Protein AF-A0A7T1MIA7-F1 (afdb_monomer)

Sequence (70 aa):
MASSSPRCEIRQLAVYVYPGGIKTHDAERHVVFYGRRGVPVKKPRFIPAQLAHQLARKLQARRLGTVAVL

Structure (mmCIF, N/CA/C/O backbone):
data_AF-A0A7T1MIA7-F1
#
_entry.id   AF-A0A7T1MIA7-F1
#
loop_
_atom_site.group_PDB
_atom_site.id
_atom_site.type_symbol
_atom_site.label_atom_id
_atom_site.label_alt_id
_atom_site.label_comp_id
_atom_site.label_asym_id
_atom_site.label_entity_id
_atom_site.label_seq_id
_atom_site.pdbx_PDB_ins_code
_atom_site.Cartn_x
_atom_site.Cartn_y
_atom_site.Cartn_z
_atom_site.occupancy
_atom_site.B_iso_or_equiv
_atom_site.auth_seq_id
_atom_site.auth_c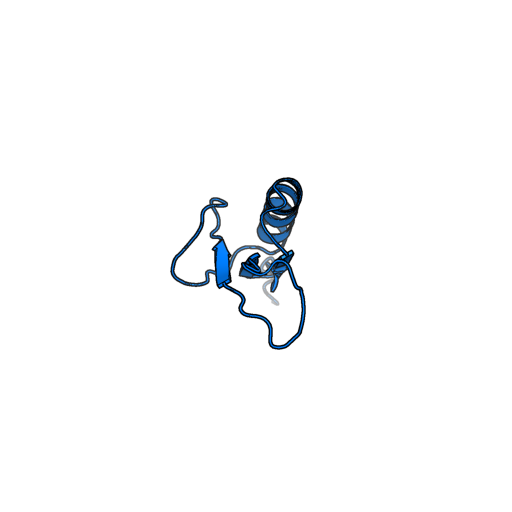omp_id
_atom_site.auth_asym_id
_atom_site.auth_atom_id
_atom_site.pdbx_PDB_model_num
ATOM 1 N N . MET A 1 1 ? -25.186 -9.120 29.656 1.00 38.88 1 MET A N 1
ATOM 2 C CA . MET A 1 1 ? -25.347 -8.071 28.625 1.00 38.88 1 MET A CA 1
ATOM 3 C C . MET A 1 1 ? -24.141 -8.114 27.703 1.00 38.88 1 MET A C 1
ATOM 5 O O . MET A 1 1 ? -23.029 -7.984 28.196 1.00 38.88 1 MET A O 1
ATOM 9 N N . ALA A 1 2 ? -24.328 -8.364 26.406 1.00 52.19 2 ALA A N 1
ATOM 10 C CA . ALA A 1 2 ? -23.224 -8.341 25.450 1.00 52.19 2 ALA A CA 1
ATOM 11 C C . ALA A 1 2 ? -22.798 -6.884 25.215 1.00 52.19 2 ALA A C 1
ATOM 13 O O . ALA A 1 2 ? -23.585 -6.078 24.725 1.00 52.19 2 ALA A O 1
ATOM 14 N N . SER A 1 3 ? -21.572 -6.530 25.596 1.00 53.00 3 SER A N 1
ATOM 15 C CA . SER A 1 3 ? -21.000 -5.224 25.279 1.00 53.00 3 SER A CA 1
ATOM 16 C C . SER A 1 3 ? -20.835 -5.110 23.760 1.00 53.00 3 SER A C 1
A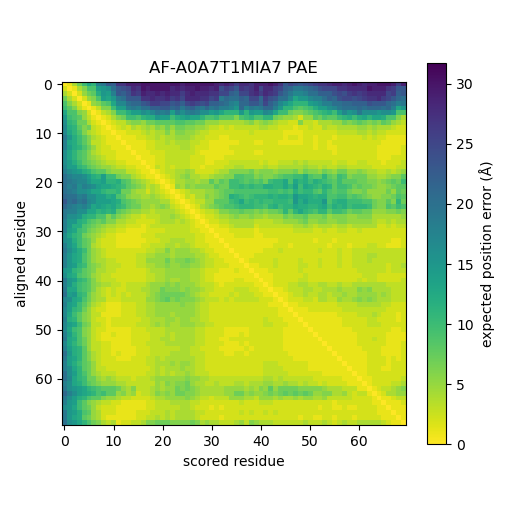TOM 18 O O . SER A 1 3 ? -19.942 -5.733 23.179 1.00 53.00 3 SER A O 1
ATOM 20 N N . SER A 1 4 ? -21.689 -4.323 23.104 1.00 61.75 4 SER A N 1
ATOM 21 C CA . SER A 1 4 ? -21.514 -3.924 21.704 1.00 61.75 4 SER A CA 1
ATOM 22 C C . SER A 1 4 ? -20.428 -2.849 21.617 1.00 61.75 4 SER A C 1
ATOM 24 O O . SER A 1 4 ? -20.702 -1.678 21.356 1.00 61.75 4 SER A O 1
ATOM 26 N N . SER A 1 5 ? -19.179 -3.229 21.879 1.00 62.00 5 SER A N 1
ATOM 27 C CA . SER A 1 5 ? -18.041 -2.359 21.588 1.00 62.00 5 SER A CA 1
ATOM 28 C C . SER A 1 5 ? -17.909 -2.241 20.068 1.00 62.00 5 SER A C 1
ATOM 30 O O . SER A 1 5 ? -17.925 -3.278 19.394 1.00 62.00 5 SER A O 1
ATOM 32 N N . PRO A 1 6 ? -17.771 -1.032 19.496 1.00 65.50 6 PRO A N 1
ATOM 33 C CA . PRO A 1 6 ? -17.575 -0.882 18.060 1.00 65.50 6 PRO A CA 1
ATOM 34 C C . PRO A 1 6 ? -16.315 -1.649 17.644 1.00 65.50 6 PRO A C 1
ATOM 36 O O . PRO A 1 6 ? -15.196 -1.310 18.035 1.00 65.50 6 PRO A O 1
ATOM 39 N N . ARG A 1 7 ? -16.500 -2.733 16.883 1.00 72.06 7 ARG A N 1
ATOM 40 C CA . ARG A 1 7 ? -15.397 -3.535 16.350 1.00 72.06 7 ARG A CA 1
ATOM 41 C C . ARG A 1 7 ? -14.782 -2.775 15.182 1.00 72.06 7 ARG A C 1
ATOM 43 O O . ARG A 1 7 ? -15.384 -2.641 14.124 1.00 72.06 7 ARG A O 1
ATOM 50 N N . CYS A 1 8 ? -13.585 -2.250 15.400 1.00 78.81 8 CYS A N 1
ATOM 51 C CA . CYS A 1 8 ? -12.761 -1.645 14.364 1.00 78.81 8 CYS A CA 1
ATOM 52 C C . CYS A 1 8 ? -11.903 -2.744 13.729 1.00 78.81 8 CYS A C 1
ATOM 54 O O . CYS A 1 8 ? -11.033 -3.302 14.399 1.00 78.81 8 CYS A O 1
ATOM 56 N N . GLU A 1 9 ? -12.132 -3.058 12.451 1.00 90.38 9 GLU A N 1
ATOM 57 C CA . GLU A 1 9 ? -11.179 -3.877 11.701 1.00 90.38 9 GLU A CA 1
ATOM 58 C C . GLU A 1 9 ? -9.833 -3.153 11.625 1.00 90.38 9 GLU A C 1
ATOM 60 O O . GLU A 1 9 ? -9.768 -1.967 11.288 1.00 90.38 9 GLU A O 1
ATOM 65 N N . ILE A 1 10 ? -8.752 -3.866 11.928 1.00 93.50 10 ILE A N 1
ATOM 66 C CA . ILE A 1 10 ? -7.388 -3.349 11.846 1.00 93.50 10 ILE A CA 1
ATOM 67 C C . ILE A 1 10 ? -6.645 -4.027 10.700 1.00 93.50 10 ILE A C 1
ATOM 69 O O . ILE A 1 10 ? -6.767 -5.229 10.489 1.00 93.50 10 ILE A O 1
ATOM 73 N N . ARG A 1 11 ? -5.878 -3.236 9.957 1.00 95.69 11 ARG A N 1
ATOM 74 C CA . ARG A 1 11 ? -5.117 -3.654 8.777 1.00 95.69 11 ARG A CA 1
ATOM 75 C C . ARG A 1 11 ? -3.712 -3.071 8.818 1.00 95.69 11 ARG A C 1
ATOM 77 O O . ARG A 1 11 ? -3.451 -2.118 9.559 1.00 95.69 11 ARG A O 1
ATOM 84 N N . GLN A 1 12 ? -2.810 -3.607 8.011 1.00 96.50 12 GLN A N 1
ATOM 85 C CA . GLN A 1 12 ? -1.523 -2.986 7.706 1.00 96.50 12 GLN A CA 1
ATOM 86 C C . GLN A 1 12 ? -1.570 -2.363 6.312 1.00 96.50 12 GLN A C 1
ATOM 88 O O . GLN A 1 12 ? -2.291 -2.820 5.431 1.00 96.50 12 GLN A O 1
ATOM 93 N N . LEU A 1 13 ? -0.791 -1.305 6.105 1.00 96.94 13 LEU A N 1
ATOM 94 C CA . LEU A 1 13 ? -0.646 -0.667 4.801 1.00 96.94 13 LEU A CA 1
ATOM 95 C C . LEU A 1 13 ? 0.796 -0.812 4.331 1.00 96.94 13 LEU A C 1
ATOM 97 O O . LEU A 1 13 ? 1.719 -0.380 5.028 1.00 96.94 13 LEU A O 1
ATOM 101 N N . ALA A 1 14 ? 0.977 -1.395 3.151 1.00 96.81 14 ALA A N 1
ATOM 102 C CA . ALA A 1 14 ? 2.279 -1.623 2.544 1.00 96.81 14 ALA A CA 1
ATOM 103 C C . ALA A 1 14 ? 2.309 -1.159 1.084 1.00 96.81 14 ALA A C 1
ATOM 105 O O . ALA A 1 14 ? 1.300 -1.177 0.378 1.00 96.81 14 ALA A O 1
ATOM 106 N N . VAL A 1 15 ? 3.491 -0.757 0.628 1.00 96.06 15 VAL A N 1
ATOM 107 C CA . VAL A 1 15 ? 3.797 -0.527 -0.782 1.00 96.06 15 VAL A CA 1
ATOM 108 C C . VAL A 1 15 ? 4.949 -1.441 -1.166 1.00 96.06 15 VAL A C 1
ATOM 110 O O . VAL A 1 15 ? 6.022 -1.380 -0.567 1.00 96.06 15 VAL A O 1
ATOM 113 N N . TYR A 1 16 ? 4.709 -2.286 -2.161 1.00 94.25 16 TYR A N 1
ATOM 114 C CA . TYR A 1 16 ? 5.722 -3.118 -2.792 1.00 94.25 16 TYR A CA 1
ATOM 115 C C . TYR A 1 16 ? 6.359 -2.337 -3.938 1.00 94.25 16 TYR A C 1
ATOM 117 O O . TYR A 1 16 ? 5.687 -2.000 -4.918 1.00 94.25 16 TYR A O 1
ATOM 125 N N . VAL A 1 17 ? 7.644 -2.036 -3.795 1.00 92.75 17 VAL A N 1
ATOM 126 C CA . VAL A 1 17 ? 8.462 -1.357 -4.802 1.00 92.75 17 VAL A CA 1
ATOM 127 C C . VAL A 1 17 ? 9.289 -2.411 -5.529 1.00 92.75 17 VAL A C 1
ATOM 129 O O . VAL A 1 17 ? 9.906 -3.252 -4.878 1.00 92.75 17 VAL A O 1
ATOM 132 N N . TYR A 1 18 ? 9.289 -2.362 -6.861 1.00 91.12 18 TYR A N 1
ATOM 133 C CA . TYR A 1 18 ? 9.967 -3.322 -7.737 1.00 91.12 18 TYR A CA 1
ATOM 134 C C . TYR A 1 18 ? 11.083 -2.586 -8.490 1.00 91.12 18 TYR A C 1
ATOM 136 O O . TYR A 1 18 ? 10.781 -1.930 -9.490 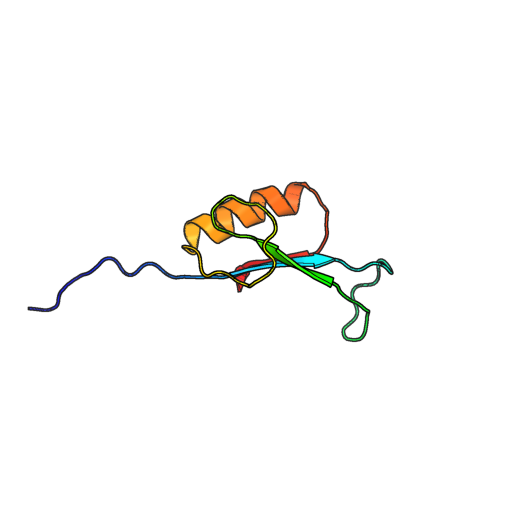1.00 91.12 18 TYR A O 1
ATOM 144 N N . PRO A 1 19 ? 12.346 -2.639 -8.026 1.00 87.00 19 PRO A N 1
ATOM 145 C CA . PRO A 1 19 ? 13.446 -1.880 -8.629 1.00 87.00 19 PRO A CA 1
ATOM 146 C C . PRO A 1 19 ? 13.674 -2.234 -10.100 1.00 87.00 19 PRO A C 1
ATOM 148 O O . PRO A 1 19 ? 13.885 -1.351 -10.924 1.00 87.00 19 PRO A O 1
ATOM 151 N N . GLY A 1 20 ? 13.546 -3.519 -10.443 1.00 84.38 20 GLY A N 1
ATOM 152 C CA . GLY A 1 20 ? 13.668 -4.004 -11.819 1.00 84.38 20 GLY A CA 1
ATOM 153 C C . GLY A 1 20 ? 12.439 -3.752 -12.697 1.00 84.38 20 GLY A C 1
ATOM 154 O O . GLY A 1 20 ? 12.410 -4.215 -13.830 1.00 84.38 20 GLY A O 1
ATOM 155 N N . GLY A 1 21 ? 11.385 -3.101 -12.187 1.00 81.69 21 GLY A N 1
ATOM 156 C CA . GLY A 1 21 ? 10.144 -2.823 -12.926 1.00 81.69 21 GLY A CA 1
ATOM 157 C C . GLY A 1 21 ? 9.274 -4.049 -13.244 1.00 81.69 21 GLY A C 1
ATOM 158 O O . GLY A 1 21 ? 8.131 -3.896 -13.675 1.00 81.69 21 GLY A O 1
ATOM 159 N N . ILE A 1 22 ? 9.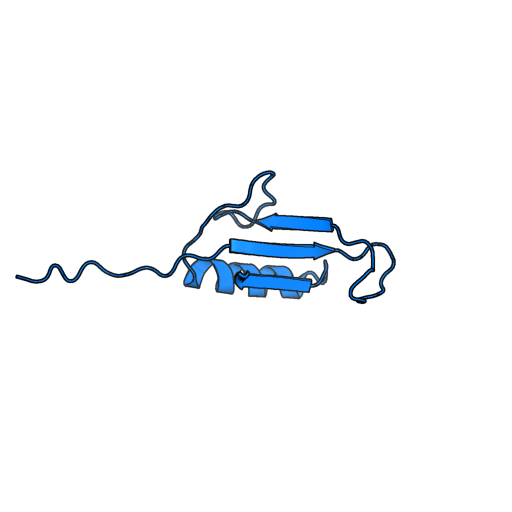774 -5.259 -12.993 1.00 82.38 22 ILE A N 1
ATOM 160 C CA . ILE A 1 22 ? 9.095 -6.522 -13.278 1.00 82.38 22 ILE A CA 1
ATOM 161 C C . ILE A 1 22 ? 8.362 -7.009 -12.026 1.00 82.38 22 ILE A C 1
ATOM 163 O O . ILE A 1 22 ? 8.938 -7.131 -10.946 1.00 82.38 22 ILE A O 1
ATOM 167 N N . LYS A 1 23 ? 7.072 -7.318 -12.184 1.00 80.56 23 LYS A N 1
ATOM 168 C CA . LYS A 1 23 ? 6.223 -7.895 -11.134 1.00 80.56 23 LYS A CA 1
ATOM 169 C C . LYS A 1 23 ? 6.099 -9.405 -11.329 1.00 80.56 23 LYS A C 1
ATOM 171 O O . LYS A 1 23 ? 5.072 -9.885 -11.798 1.00 80.56 23 LYS A O 1
ATOM 176 N N . THR A 1 24 ? 7.141 -10.148 -10.984 1.00 81.19 24 THR A N 1
ATOM 177 C CA . THR A 1 24 ? 7.113 -11.619 -10.936 1.00 81.19 24 THR A CA 1
ATOM 178 C C . THR A 1 24 ? 7.271 -12.109 -9.502 1.00 81.19 24 THR A C 1
ATOM 180 O O . THR A 1 24 ? 7.647 -11.344 -8.614 1.00 81.19 24 THR A O 1
ATOM 183 N N . HIS A 1 25 ? 6.920 -13.373 -9.259 1.00 75.81 25 HIS A N 1
ATOM 184 C CA . HIS A 1 25 ? 6.941 -13.963 -7.920 1.00 75.81 25 HIS A CA 1
ATOM 185 C C . HIS A 1 25 ? 8.333 -13.890 -7.266 1.00 75.81 25 HIS A C 1
ATOM 187 O O . HIS A 1 25 ? 8.436 -13.517 -6.100 1.00 75.81 25 HIS A O 1
ATOM 193 N N . ASP A 1 26 ? 9.382 -14.149 -8.050 1.00 83.12 26 ASP A N 1
ATOM 194 C CA . ASP A 1 26 ? 10.772 -14.206 -7.576 1.00 83.12 26 ASP A CA 1
ATOM 195 C C . ASP A 1 26 ? 11.553 -12.904 -7.819 1.00 83.12 26 ASP A C 1
ATOM 197 O O . ASP A 1 26 ? 12.755 -12.838 -7.568 1.00 83.12 26 ASP A O 1
ATOM 201 N N . ALA A 1 27 ? 10.890 -11.852 -8.314 1.00 84.81 27 ALA A N 1
ATOM 202 C CA . ALA A 1 27 ? 11.533 -10.556 -8.484 1.00 84.81 27 ALA A CA 1
ATOM 203 C C . ALA A 1 27 ? 11.849 -9.918 -7.128 1.00 84.81 27 ALA A C 1
ATOM 205 O O . ALA A 1 27 ? 11.039 -9.943 -6.193 1.00 84.81 27 ALA A O 1
ATOM 206 N N . GLU A 1 28 ? 13.009 -9.266 -7.057 1.00 88.25 28 GLU A N 1
ATOM 207 C CA . GLU A 1 28 ? 13.370 -8.446 -5.910 1.00 88.25 28 GLU A CA 1
ATOM 208 C C . GLU A 1 28 ? 12.292 -7.382 -5.663 1.00 88.25 28 GLU A C 1
ATOM 210 O O . GLU A 1 28 ? 11.878 -6.643 -6.564 1.00 88.25 28 GLU A O 1
ATOM 215 N N . ARG A 1 29 ? 11.830 -7.307 -4.413 1.00 90.75 29 ARG A N 1
ATOM 216 C CA . ARG A 1 29 ? 10.865 -6.303 -3.974 1.00 90.75 29 ARG A CA 1
ATOM 217 C C . ARG A 1 29 ? 11.267 -5.721 -2.634 1.00 90.75 29 ARG A C 1
ATOM 219 O O . ARG A 1 29 ? 11.581 -6.446 -1.690 1.00 90.75 29 ARG A O 1
ATOM 226 N N . HIS A 1 30 ? 11.142 -4.409 -2.518 1.00 92.44 30 HIS A N 1
ATOM 227 C CA . HIS A 1 30 ? 11.227 -3.731 -1.234 1.00 92.44 30 HIS A CA 1
ATOM 228 C C . HIS A 1 30 ? 9.821 -3.481 -0.700 1.00 92.44 30 HIS A C 1
ATOM 230 O O . HIS A 1 30 ? 8.944 -2.996 -1.417 1.00 92.44 30 HIS A O 1
ATOM 236 N N . VAL A 1 31 ? 9.602 -3.812 0.571 1.00 94.69 31 VAL A N 1
ATOM 237 C CA . VAL A 1 31 ? 8.325 -3.573 1.248 1.00 94.69 31 VAL A CA 1
ATOM 238 C C . VAL A 1 31 ? 8.455 -2.333 2.116 1.00 94.69 31 VAL A C 1
ATOM 240 O O . VAL A 1 31 ? 9.239 -2.309 3.063 1.00 94.69 31 VAL A O 1
ATOM 243 N N . VAL A 1 32 ? 7.663 -1.307 1.813 1.00 95.75 32 VAL A N 1
ATOM 244 C CA . VAL A 1 32 ? 7.586 -0.083 2.613 1.00 95.75 32 VAL A CA 1
ATOM 245 C C . VAL A 1 32 ? 6.258 -0.063 3.354 1.00 95.75 32 VAL A C 1
ATOM 247 O O . VAL A 1 32 ? 5.196 0.036 2.742 1.00 95.75 32 VAL A O 1
ATOM 250 N N . PHE A 1 33 ? 6.307 -0.140 4.681 1.00 97.25 33 PHE A N 1
ATOM 251 C CA . PHE A 1 33 ? 5.114 -0.039 5.520 1.00 97.25 33 PHE A CA 1
ATOM 252 C C . PHE A 1 33 ? 4.761 1.417 5.802 1.00 97.25 33 PHE A C 1
ATOM 254 O O . PHE A 1 33 ? 5.644 2.261 5.946 1.00 97.25 33 PHE A O 1
ATOM 261 N N . TYR A 1 34 ? 3.468 1.703 5.943 1.00 96.06 34 TYR A N 1
ATOM 262 C CA . TYR A 1 34 ? 2.951 3.036 6.241 1.00 96.06 34 TYR A CA 1
ATOM 263 C C . TYR A 1 34 ? 2.161 3.052 7.549 1.00 96.06 34 TYR A C 1
ATOM 265 O O . TYR A 1 34 ? 1.355 2.168 7.835 1.00 96.06 34 TYR A O 1
ATOM 273 N N . GLY A 1 35 ? 2.402 4.081 8.364 1.00 95.38 35 GLY A N 1
ATOM 274 C CA . GLY A 1 35 ? 1.700 4.283 9.632 1.00 95.38 35 GLY A CA 1
ATOM 275 C C . GLY A 1 35 ? 0.424 5.122 9.501 1.00 95.38 35 GLY A C 1
ATOM 276 O O . GLY A 1 35 ? 0.067 5.598 8.427 1.00 95.38 35 GLY A O 1
ATOM 277 N N . ARG A 1 36 ? -0.221 5.405 10.644 1.00 94.38 36 ARG A N 1
ATOM 278 C CA . ARG A 1 36 ? -1.466 6.206 10.728 1.00 94.38 36 ARG A CA 1
ATOM 279 C C . ARG A 1 36 ? -1.360 7.600 10.100 1.00 94.38 36 ARG A C 1
ATOM 281 O O . ARG A 1 36 ? -2.356 8.133 9.635 1.00 94.38 36 ARG A O 1
ATOM 288 N N . ARG A 1 37 ? -0.159 8.187 10.087 1.00 93.50 37 ARG A N 1
ATOM 289 C CA . ARG A 1 37 ? 0.107 9.512 9.500 1.00 93.50 37 ARG A CA 1
ATOM 290 C C . ARG A 1 37 ? 0.334 9.475 7.981 1.00 93.50 37 ARG A C 1
ATOM 292 O O . ARG A 1 37 ? 0.634 10.508 7.401 1.00 93.50 37 ARG A O 1
ATOM 299 N N . GLY A 1 38 ? 0.253 8.306 7.337 1.00 91.06 38 GLY A N 1
ATOM 300 C CA . GLY A 1 38 ? 0.550 8.172 5.906 1.00 91.06 38 GLY A CA 1
ATOM 301 C C . GLY A 1 38 ? 2.032 8.341 5.560 1.00 91.06 38 GLY A C 1
ATOM 302 O O . GLY A 1 38 ? 2.363 8.600 4.406 1.00 91.06 38 GLY A O 1
ATOM 303 N N . VAL A 1 39 ? 2.921 8.178 6.542 1.00 94.56 39 VAL A N 1
ATOM 304 C CA . VAL A 1 39 ? 4.380 8.231 6.366 1.00 94.56 39 VAL A CA 1
ATOM 305 C C . VAL A 1 39 ? 4.993 6.830 6.447 1.00 94.56 39 VAL A C 1
ATOM 307 O O . VAL A 1 39 ? 4.446 5.988 7.176 1.00 9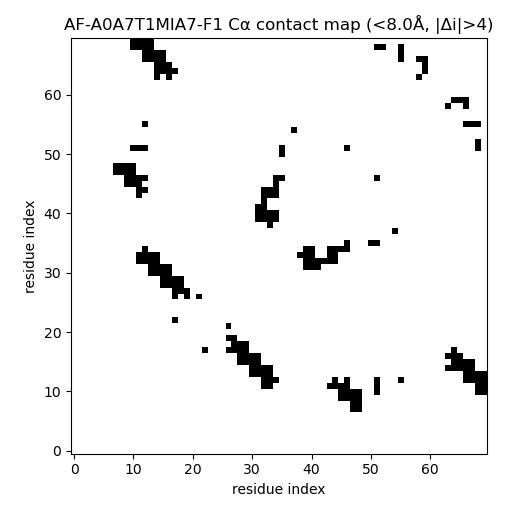4.56 39 VAL A O 1
ATOM 310 N N . PRO A 1 40 ? 6.116 6.583 5.745 1.00 95.62 40 PRO A N 1
ATOM 311 C CA . PRO A 1 40 ? 6.864 5.342 5.869 1.00 95.62 40 PRO A CA 1
ATOM 312 C C . PRO A 1 40 ? 7.274 5.063 7.318 1.00 95.62 40 PRO A C 1
ATOM 314 O O . PRO A 1 40 ? 7.661 5.969 8.057 1.00 95.62 40 PRO A O 1
ATOM 317 N N . VAL A 1 41 ? 7.199 3.800 7.727 1.00 96.38 41 VAL A N 1
ATOM 318 C CA . VAL A 1 41 ? 7.611 3.330 9.052 1.00 96.38 41 VAL A CA 1
ATOM 319 C C . VAL A 1 41 ? 8.533 2.122 8.930 1.00 96.38 41 VAL A C 1
ATOM 321 O O . VAL A 1 41 ? 8.331 1.255 8.087 1.00 96.38 41 VAL A O 1
ATOM 324 N N . LYS A 1 42 ? 9.532 2.038 9.818 1.00 93.25 42 LYS A N 1
ATOM 325 C CA . LYS A 1 42 ? 10.501 0.927 9.836 1.00 93.25 42 LYS A CA 1
ATOM 326 C C . LYS A 1 42 ? 9.882 -0.409 10.261 1.00 93.25 42 LYS A C 1
ATOM 328 O O . LYS A 1 42 ? 10.329 -1.459 9.821 1.00 93.25 42 LYS A O 1
ATOM 333 N N . LYS A 1 43 ? 8.879 -0.375 11.143 1.00 93.31 43 LYS A N 1
ATOM 334 C CA . LYS A 1 43 ? 8.168 -1.565 11.636 1.00 93.31 43 LYS A CA 1
ATOM 335 C C . LYS A 1 43 ? 6.696 -1.504 11.213 1.00 93.31 43 LYS A C 1
ATOM 337 O O . LYS A 1 43 ? 6.117 -0.418 11.335 1.00 93.31 43 LYS A O 1
ATOM 342 N N . PRO A 1 44 ? 6.084 -2.623 10.781 1.00 93.44 44 PRO A N 1
ATOM 343 C CA . PRO A 1 44 ? 4.662 -2.682 10.450 1.00 93.44 44 PRO A CA 1
ATOM 344 C C . PRO A 1 44 ? 3.794 -2.199 11.613 1.00 93.44 44 PRO A C 1
ATOM 346 O O . PRO A 1 44 ? 4.080 -2.486 12.777 1.00 93.44 44 PRO A O 1
ATOM 349 N N . ARG A 1 45 ? 2.726 -1.455 11.310 1.00 92.69 45 ARG A N 1
ATOM 350 C CA . ARG A 1 45 ? 1.765 -0.978 12.312 1.00 92.69 45 ARG A CA 1
ATOM 351 C C . ARG A 1 45 ? 0.350 -1.300 11.871 1.00 92.69 45 ARG A C 1
ATOM 353 O O . ARG A 1 45 ? -0.008 -1.047 10.726 1.00 92.69 45 ARG A O 1
ATOM 360 N N . PHE A 1 46 ? -0.453 -1.775 12.815 1.00 94.56 46 PHE A N 1
ATOM 361 C CA . PHE A 1 46 ? -1.885 -1.921 12.616 1.00 94.56 46 PHE A CA 1
ATOM 362 C C . PHE A 1 46 ? -2.586 -0.565 12.730 1.00 94.56 46 PHE A C 1
ATOM 364 O O . PHE A 1 46 ? -2.366 0.213 13.670 1.00 94.56 46 PHE A O 1
ATOM 371 N N . ILE A 1 47 ? -3.430 -0.275 11.749 1.00 94.88 47 ILE A N 1
ATOM 372 C CA . ILE A 1 47 ? -4.235 0.940 11.662 1.00 94.88 47 ILE A CA 1
ATOM 373 C C . ILE A 1 47 ? -5.687 0.563 11.344 1.00 94.88 47 ILE A C 1
ATOM 375 O O . ILE A 1 47 ? -5.915 -0.507 10.784 1.00 94.88 47 ILE A O 1
ATOM 379 N N . PRO A 1 48 ? -6.674 1.409 11.686 1.00 95.3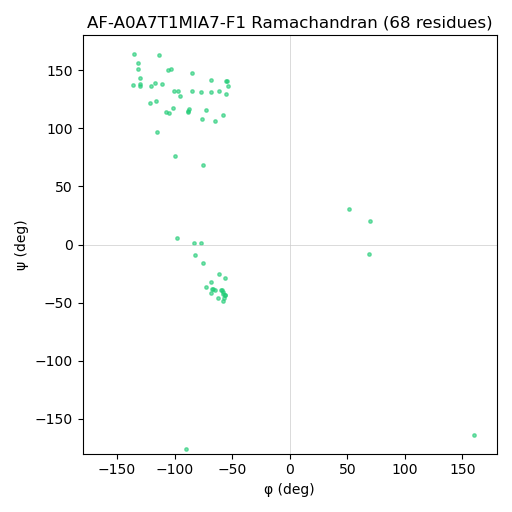1 48 PRO A N 1
ATOM 380 C CA . PRO A 1 48 ? -8.063 1.155 11.313 1.00 95.31 48 PRO A CA 1
ATOM 381 C C . PRO A 1 48 ? -8.209 0.918 9.805 1.00 95.31 48 PRO A C 1
ATOM 383 O O . PRO A 1 48 ? -7.634 1.668 9.013 1.00 95.31 48 PRO A O 1
ATOM 386 N N . ALA A 1 49 ? -8.992 -0.082 9.402 1.00 95.06 49 ALA A N 1
ATOM 387 C CA . ALA A 1 49 ? -9.157 -0.486 8.006 1.00 95.06 49 ALA A CA 1
ATOM 388 C C . ALA A 1 49 ? -9.620 0.680 7.1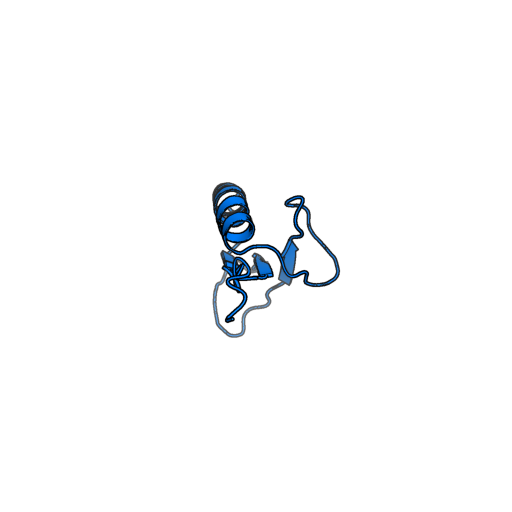24 1.00 95.06 49 ALA A C 1
ATOM 390 O O . ALA A 1 49 ? -9.049 0.931 6.063 1.00 95.06 49 ALA A O 1
ATOM 391 N N . GLN A 1 50 ? -10.584 1.472 7.604 1.00 94.56 50 GLN A N 1
ATOM 392 C CA . GLN A 1 50 ? -11.058 2.669 6.905 1.00 94.56 50 GLN A CA 1
ATOM 393 C C . GLN A 1 50 ? -9.913 3.653 6.611 1.00 94.56 50 GLN A C 1
ATOM 395 O O . GLN A 1 50 ? -9.804 4.161 5.493 1.00 94.56 50 GLN A O 1
ATOM 400 N N . LEU A 1 51 ? -9.023 3.877 7.585 1.00 95.56 51 LEU A N 1
ATOM 401 C CA . LEU A 1 51 ? -7.843 4.725 7.415 1.00 95.56 51 LEU A CA 1
ATOM 402 C C . LEU A 1 51 ? -6.835 4.090 6.446 1.00 95.56 51 LEU A C 1
ATOM 404 O O . LEU A 1 51 ? -6.292 4.794 5.594 1.00 95.56 51 LEU A O 1
ATOM 408 N N . ALA A 1 52 ? -6.611 2.775 6.533 1.00 96.56 52 ALA A N 1
ATOM 409 C CA . ALA A 1 52 ? -5.734 2.053 5.613 1.00 96.56 52 ALA A CA 1
ATOM 410 C C . ALA A 1 52 ? -6.189 2.212 4.160 1.00 96.56 52 ALA A C 1
ATOM 412 O O . ALA A 1 52 ? -5.386 2.597 3.314 1.00 96.56 52 ALA A O 1
ATOM 413 N N . HIS A 1 53 ? -7.479 2.013 3.875 1.00 96.31 53 HIS A N 1
ATOM 414 C CA . HIS A 1 53 ? -8.032 2.176 2.530 1.00 96.31 53 HIS A CA 1
ATOM 415 C C . HIS A 1 53 ? -7.989 3.632 2.043 1.00 96.31 53 HIS A C 1
ATOM 417 O O . HIS A 1 53 ? -7.681 3.881 0.877 1.00 96.31 53 HIS A O 1
ATOM 423 N N . GLN A 1 54 ? -8.249 4.614 2.915 1.00 96.31 54 GLN A N 1
ATOM 424 C CA . GLN A 1 54 ? -8.120 6.033 2.561 1.00 96.31 54 GLN A CA 1
ATOM 425 C C . GLN A 1 54 ? -6.680 6.402 2.178 1.00 96.31 54 GLN A C 1
ATOM 427 O O . GLN A 1 54 ? -6.461 7.063 1.161 1.00 96.31 54 GLN A O 1
ATOM 432 N N . LEU A 1 55 ? -5.698 5.969 2.972 1.00 96.44 55 LEU A N 1
ATOM 433 C CA . LEU A 1 55 ? -4.282 6.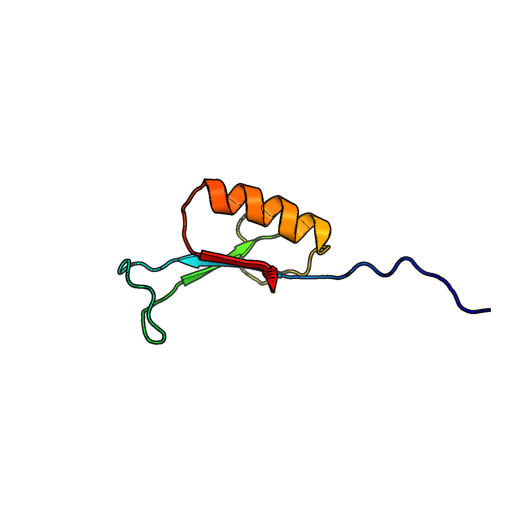192 2.686 1.00 96.44 55 LEU A CA 1
ATOM 434 C C . LEU A 1 55 ? -3.826 5.410 1.450 1.00 96.44 55 LEU A C 1
ATOM 436 O O . LEU A 1 55 ? -3.083 5.955 0.638 1.00 96.44 55 LEU A O 1
ATOM 440 N N . ALA A 1 56 ? -4.316 4.183 1.258 1.00 96.31 56 ALA A N 1
ATOM 441 C CA . ALA A 1 56 ? -4.009 3.370 0.087 1.00 96.31 56 ALA A CA 1
ATOM 442 C C . ALA A 1 56 ? -4.390 4.087 -1.212 1.00 96.31 56 ALA A C 1
ATOM 444 O O . ALA A 1 56 ? -3.555 4.188 -2.106 1.00 96.31 56 ALA A O 1
ATOM 445 N N . ARG A 1 57 ? -5.591 4.682 -1.287 1.00 96.00 57 ARG A N 1
ATOM 446 C CA . ARG A 1 57 ? -6.018 5.478 -2.454 1.00 96.00 57 ARG A CA 1
ATOM 447 C C . ARG A 1 57 ? -5.076 6.651 -2.739 1.00 96.00 57 ARG A C 1
ATOM 449 O O . ARG A 1 57 ? -4.709 6.885 -3.888 1.00 96.00 57 ARG A O 1
ATOM 456 N N . LYS A 1 58 ? -4.629 7.360 -1.695 1.00 94.81 58 LYS A N 1
ATOM 457 C CA . LYS A 1 58 ? -3.657 8.461 -1.835 1.00 94.81 58 LYS A CA 1
ATOM 458 C C . LYS A 1 58 ? -2.297 7.967 -2.336 1.00 94.81 58 LYS A C 1
ATOM 460 O O . LYS A 1 58 ? -1.667 8.636 -3.147 1.00 94.81 58 LYS A O 1
ATOM 465 N N . LEU A 1 59 ? -1.839 6.806 -1.866 1.00 94.31 59 LEU A N 1
ATOM 466 C CA . LEU A 1 59 ? -0.568 6.216 -2.296 1.00 94.31 59 LEU A CA 1
ATOM 467 C C . LEU A 1 59 ? -0.640 5.652 -3.720 1.00 94.31 59 LEU A C 1
ATOM 469 O O . LEU A 1 59 ? 0.321 5.806 -4.470 1.00 94.31 59 LEU A O 1
ATOM 473 N N . GLN A 1 60 ? -1.775 5.069 -4.120 1.00 93.50 60 GLN A N 1
ATOM 474 C CA . GLN A 1 60 ? -2.001 4.571 -5.482 1.00 93.50 60 GLN A CA 1
ATOM 475 C C . GLN A 1 60 ? -1.845 5.690 -6.520 1.00 93.50 60 GLN A C 1
ATOM 477 O O . GLN A 1 60 ? -1.201 5.485 -7.548 1.00 93.50 60 GLN A O 1
ATOM 482 N N . ALA A 1 61 ? -2.327 6.899 -6.213 1.00 92.62 61 ALA A N 1
ATOM 483 C CA . ALA A 1 61 ? -2.167 8.066 -7.082 1.00 92.62 61 ALA A CA 1
ATOM 484 C C . ALA A 1 61 ? -0.694 8.455 -7.328 1.00 92.62 61 ALA A C 1
ATOM 486 O O . ALA A 1 61 ? -0.379 9.037 -8.362 1.00 92.62 61 ALA A O 1
ATOM 487 N N . ARG A 1 62 ? 0.225 8.105 -6.416 1.00 89.75 62 ARG A N 1
ATOM 488 C CA . ARG A 1 62 ? 1.655 8.446 -6.520 1.00 89.75 62 ARG A CA 1
ATOM 489 C C . ARG A 1 62 ? 2.457 7.490 -7.407 1.00 89.75 62 ARG A C 1
ATOM 491 O O . ARG A 1 62 ? 3.624 7.767 -7.653 1.00 89.75 62 ARG A O 1
ATOM 498 N N . ARG A 1 63 ? 1.870 6.366 -7.846 1.00 84.62 63 ARG A N 1
ATOM 499 C CA . ARG A 1 63 ? 2.506 5.367 -8.734 1.00 84.62 63 ARG A CA 1
ATOM 500 C C . ARG A 1 63 ? 3.887 4.870 -8.259 1.00 84.62 63 ARG A C 1
ATOM 502 O O . ARG A 1 63 ? 4.723 4.496 -9.069 1.00 84.62 63 ARG A O 1
ATOM 509 N N . LEU A 1 64 ? 4.112 4.829 -6.942 1.00 84.75 64 LEU A N 1
ATOM 510 C CA . LEU A 1 64 ? 5.391 4.416 -6.338 1.00 84.75 64 LEU A CA 1
ATOM 511 C C . LEU A 1 64 ? 5.635 2.897 -6.384 1.00 84.75 64 LEU A C 1
ATOM 513 O O . LEU A 1 64 ? 6.741 2.439 -6.123 1.00 84.75 64 LEU A O 1
ATOM 517 N N . GLY 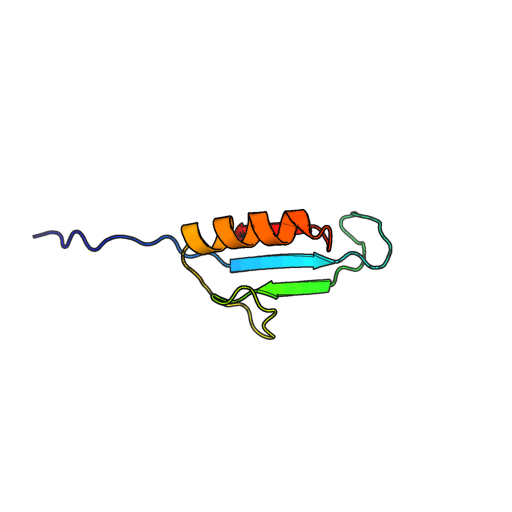A 1 65 ? 4.594 2.108 -6.647 1.00 89.75 65 GLY A N 1
ATOM 518 C CA . GLY A 1 65 ? 4.637 0.653 -6.574 1.00 89.75 65 GLY A CA 1
ATOM 519 C C . GLY A 1 65 ? 3.240 0.056 -6.438 1.00 89.75 65 GLY A C 1
ATOM 520 O O . GLY A 1 65 ? 2.233 0.725 -6.681 1.00 89.75 65 GLY A O 1
ATOM 521 N N . THR A 1 66 ? 3.171 -1.209 -6.034 1.00 93.62 66 THR A N 1
ATOM 522 C CA . THR A 1 66 ? 1.900 -1.893 -5.767 1.00 93.62 66 THR A CA 1
ATOM 523 C C . THR A 1 66 ? 1.490 -1.651 -4.318 1.00 93.62 66 THR A C 1
ATOM 525 O O . THR A 1 66 ? 2.178 -2.075 -3.395 1.00 93.62 66 THR A O 1
ATOM 528 N N . VAL A 1 67 ? 0.364 -0.971 -4.113 1.00 95.94 67 VAL A N 1
ATOM 529 C CA . VAL A 1 67 ? -0.188 -0.707 -2.777 1.00 95.94 67 VAL A CA 1
ATOM 530 C C . VAL A 1 67 ? -1.033 -1.894 -2.321 1.00 95.94 67 VAL A C 1
ATOM 532 O O . VAL A 1 67 ? -1.898 -2.343 -3.070 1.00 95.94 67 VAL A O 1
ATOM 535 N N . ALA A 1 68 ? -0.823 -2.359 -1.091 1.00 95.25 68 ALA A N 1
ATOM 536 C CA . ALA A 1 68 ? -1.595 -3.430 -0.474 1.00 95.25 68 ALA A CA 1
ATOM 537 C C . ALA A 1 68 ? -2.089 -3.040 0.922 1.00 95.25 68 ALA A C 1
ATOM 539 O O . ALA A 1 68 ? -1.356 -2.460 1.727 1.00 95.25 68 ALA A O 1
ATOM 540 N N . VAL A 1 69 ? -3.343 -3.395 1.196 1.00 95.38 69 VAL A N 1
ATOM 541 C CA . VAL A 1 69 ? -3.939 -3.368 2.532 1.00 95.38 69 VAL A CA 1
ATOM 542 C C . VAL A 1 69 ? -4.013 -4.819 2.997 1.00 95.38 69 VAL A C 1
ATOM 544 O O . VAL A 1 69 ? -4.713 -5.611 2.369 1.00 95.38 69 VAL A O 1
ATOM 547 N N . LEU A 1 70 ? -3.240 -5.155 4.030 1.00 92.88 70 LEU A N 1
ATOM 548 C CA . LEU A 1 70 ? -3.100 -6.506 4.584 1.00 92.88 70 LEU A CA 1
ATOM 549 C C . LEU A 1 70 ? -4.019 -6.658 5.797 1.00 92.88 70 LEU A C 1
ATOM 551 O O . LEU A 1 70 ? -3.931 -5.793 6.700 1.00 92.88 70 LEU A O 1
#

pLDDT: mean 88.61, std 11.79, range [38.88, 97.25]

Radius of gyration: 14.55 Å; Cα contacts (8 Å, |Δi|>4): 114; chains: 1; bounding box: 39×24×42 Å

Mean predicted aligned error: 5.82 Å

Secondary structure (DSSP, 8-state):
---------EE-EEEEE-TTS---TTS--EEEEE-TTSSEESS---EEHHHHHHHHHHHHTTTSSEEEE-

Nearest PDB structures (foldseek):
  4you-assembly1_A  TM=2.601E-01  e=2.693E+00  Pyrococcus horikoshii
  4yot-assembly1_A  TM=2.613E-01  e=3.661E+00  Pyrococcus horikoshii
  4yor-assembly1_A  TM=2.610E-01  e=9.776E+00  Pyrococcus horikoshii
  4yow-assembly1_E  TM=2.619E-01  e=9.776E+00  Pyrococcus horikoshii

Solvent-accessible surface area (backbone atoms only — not comparable to full-atom values): 4303 Å² total; per-residue (Å²): 133,85,80,83,67,88,83,74,58,69,24,32,32,38,33,40,29,42,87,84,74,51,92,53,94,87,45,67,66,50,80,46,24,33,41,91,84,71,42,83,38,99,62,85,41,80,33,50,37,70,57,41,54,56,45,42,57,60,51,52,75,64,67,72,47,51,66,46,79,87

Foldseek 3Di:
DDPPDPDFDKWWKWFWAQPVPDDDPPGDTDIFTADLVLDTDPDIDIDGPVSNVVSQVVVVVVVRHDIDID